Protein AF-L8FMP6-F1 (afdb_monomer_lite)

Organism: Pseudogymnoascus destructans (strain ATCC MYA-4855 / 20631-21) (NCBI:txid658429)

Radius of gyration: 25.06 Å; chains: 1; bounding box: 61×37×59 Å

Structure (mmCIF, N/CA/C/O backbone):
data_AF-L8FMP6-F1
#
_entry.id   AF-L8FMP6-F1
#
loop_
_atom_site.group_PDB
_atom_site.id
_atom_site.type_symbol
_atom_site.label_atom_id
_atom_site.label_alt_id
_atom_site.label_comp_id
_atom_site.label_asym_id
_atom_site.label_entity_id
_atom_site.label_seq_id
_atom_site.pdbx_PDB_ins_code
_atom_site.Cartn_x
_atom_site.Cartn_y
_atom_site.Cartn_z
_atom_site.occupancy
_atom_site.B_iso_or_equiv
_atom_site.auth_seq_id
_atom_site.auth_comp_id
_atom_site.auth_asym_id
_atom_site.auth_atom_id
_atom_site.pdbx_PDB_model_num
ATOM 1 N N . MET A 1 1 ? -9.499 -15.260 -17.409 1.00 39.44 1 MET A N 1
ATOM 2 C CA . MET A 1 1 ? -8.449 -14.260 -17.133 1.00 39.44 1 MET A CA 1
ATOM 3 C C . MET A 1 1 ? -7.268 -15.033 -16.585 1.00 39.44 1 MET A C 1
ATOM 5 O O . MET A 1 1 ? -7.343 -15.508 -15.461 1.00 39.44 1 MET A O 1
ATOM 9 N N . GLY A 1 2 ? -6.288 -15.341 -17.436 1.00 44.84 2 GLY A N 1
ATOM 10 C CA . GLY A 1 2 ? -5.121 -16.110 -17.012 1.00 44.84 2 GLY A CA 1
ATOM 11 C C . GLY A 1 2 ? -4.304 -15.269 -16.044 1.00 44.84 2 GLY A C 1
ATOM 12 O O . GLY A 1 2 ? -4.045 -14.100 -16.315 1.00 44.84 2 GLY A O 1
ATOM 13 N N . VAL A 1 3 ? -3.944 -15.837 -14.900 1.00 49.75 3 VAL A N 1
ATOM 14 C CA . VAL A 1 3 ? -2.941 -15.229 -14.031 1.00 49.75 3 VAL A CA 1
ATOM 15 C C . VAL A 1 3 ? -1.617 -15.239 -14.790 1.00 49.75 3 VAL A C 1
ATOM 17 O O . VAL A 1 3 ? -1.064 -16.305 -15.044 1.00 49.75 3 VAL A O 1
ATOM 20 N N . HIS A 1 4 ? -1.136 -14.061 -15.188 1.00 64.50 4 HIS A N 1
ATOM 21 C CA . HIS A 1 4 ? 0.226 -13.908 -15.695 1.00 64.50 4 HIS A CA 1
ATOM 22 C C . HIS A 1 4 ? 1.197 -14.451 -14.628 1.00 64.50 4 HIS A C 1
ATOM 24 O O . HIS A 1 4 ? 0.960 -14.271 -13.428 1.00 64.50 4 HIS A O 1
ATOM 30 N N . ALA A 1 5 ? 2.200 -15.220 -15.051 1.00 77.94 5 ALA A N 1
ATOM 31 C CA . ALA A 1 5 ? 3.219 -15.801 -14.178 1.00 77.94 5 ALA A CA 1
ATOM 32 C C . ALA A 1 5 ? 4.238 -14.733 -13.744 1.00 77.94 5 ALA A C 1
ATOM 34 O O . ALA A 1 5 ? 4.278 -13.649 -14.326 1.00 77.94 5 ALA A O 1
ATOM 35 N N . ASP A 1 6 ? 5.046 -15.036 -12.726 1.00 85.38 6 ASP A N 1
ATOM 36 C CA . ASP A 1 6 ? 6.199 -14.200 -12.374 1.00 85.38 6 ASP A CA 1
ATOM 37 C C . ASP A 1 6 ? 7.182 -14.149 -13.558 1.00 85.38 6 ASP A C 1
ATOM 39 O O . ASP A 1 6 ? 7.324 -15.126 -14.299 1.00 85.38 6 ASP A O 1
ATOM 43 N N . ILE A 1 7 ? 7.867 -13.020 -13.736 1.00 84.44 7 ILE A N 1
ATOM 44 C CA . ILE A 1 7 ? 8.931 -12.871 -14.732 1.00 84.44 7 ILE A CA 1
ATOM 45 C C . ILE A 1 7 ? 10.237 -13.006 -13.968 1.00 84.44 7 ILE A C 1
ATOM 47 O O . ILE A 1 7 ? 10.688 -12.058 -13.337 1.00 84.44 7 ILE A O 1
ATOM 51 N N . VAL A 1 8 ? 10.826 -14.194 -13.968 1.00 84.19 8 VAL A N 1
ATOM 52 C CA . VAL A 1 8 ? 12.099 -14.436 -13.285 1.00 84.19 8 VAL A CA 1
ATOM 53 C C . VAL A 1 8 ? 13.196 -14.410 -14.337 1.00 84.19 8 VAL A C 1
ATOM 55 O O . VAL A 1 8 ? 13.199 -15.242 -15.244 1.00 84.19 8 VAL A O 1
ATOM 58 N N . ALA A 1 9 ? 14.098 -13.433 -14.240 1.00 83.69 9 ALA A N 1
ATOM 59 C CA . ALA A 1 9 ? 15.315 -13.430 -15.034 1.00 83.69 9 ALA A CA 1
ATOM 60 C C . ALA A 1 9 ? 16.141 -14.668 -14.670 1.00 83.69 9 ALA A C 1
ATOM 62 O O . ALA A 1 9 ? 16.262 -15.006 -13.489 1.00 83.69 9 ALA A O 1
ATOM 63 N N . GLU A 1 10 ? 16.706 -15.350 -15.667 1.00 77.25 10 GLU A N 1
ATOM 64 C CA . GLU A 1 10 ? 17.687 -16.392 -15.377 1.00 77.25 10 GLU A CA 1
ATOM 65 C C . GLU A 1 10 ? 18.865 -15.768 -14.623 1.00 77.25 10 GLU A C 1
ATOM 67 O O . GLU A 1 10 ? 19.302 -14.663 -14.957 1.00 77.25 10 GLU A O 1
ATOM 72 N N . GLU A 1 11 ? 19.366 -16.456 -13.593 1.00 59.47 11 GLU A N 1
ATOM 73 C CA . GLU A 1 11 ? 20.559 -16.025 -12.866 1.00 59.47 11 GLU A CA 1
ATOM 74 C C . GLU A 1 11 ? 21.776 -16.066 -13.803 1.00 59.47 11 GLU A C 1
ATOM 76 O O . GLU A 1 11 ? 22.529 -17.037 -13.864 1.00 59.47 11 GLU A O 1
ATOM 81 N N . GLY A 1 12 ? 21.986 -14.984 -14.549 1.00 56.09 12 GLY A N 1
ATOM 82 C CA . GLY A 1 12 ? 23.284 -14.660 -15.114 1.00 56.09 12 GLY A CA 1
ATOM 83 C C . GLY A 1 12 ? 24.239 -14.351 -13.965 1.00 56.09 12 GLY A C 1
ATOM 84 O O . GLY A 1 12 ? 23.865 -13.647 -13.026 1.00 56.09 12 GLY A O 1
ATOM 85 N N . ALA A 1 13 ? 25.453 -14.906 -14.021 1.00 45.25 13 ALA A N 1
ATOM 86 C CA . ALA A 1 13 ? 26.461 -14.809 -12.969 1.00 45.25 13 ALA A CA 1
ATOM 87 C C . ALA A 1 13 ? 26.513 -13.404 -12.342 1.00 45.25 13 ALA A C 1
ATOM 89 O O . ALA A 1 13 ? 26.897 -12.427 -12.987 1.00 45.25 13 ALA A O 1
ATOM 90 N N . SER A 1 14 ? 26.129 -13.305 -11.066 1.00 45.00 14 SER A N 1
ATOM 91 C CA . SER A 1 14 ? 26.227 -12.067 -10.304 1.00 45.00 14 SER A CA 1
ATOM 92 C C . SER A 1 14 ? 27.686 -11.623 -10.279 1.00 45.00 14 SER A C 1
ATOM 94 O O . SER A 1 14 ? 28.527 -12.300 -9.683 1.00 45.00 14 SER A O 1
ATOM 96 N N . HIS A 1 15 ? 28.005 -10.488 -10.889 1.00 48.38 15 HIS A N 1
ATOM 97 C CA . HIS A 1 15 ? 29.334 -9.915 -10.755 1.00 48.38 15 HIS A CA 1
ATOM 98 C C . HIS A 1 15 ? 29.207 -8.455 -10.353 1.00 48.38 15 HIS A C 1
ATOM 100 O O . HIS A 1 15 ? 28.902 -7.575 -11.152 1.00 48.38 15 HIS A O 1
ATOM 106 N N . TRP A 1 16 ? 29.420 -8.210 -9.062 1.00 40.41 16 TRP A N 1
ATOM 107 C CA . TRP A 1 16 ? 29.646 -6.879 -8.523 1.00 40.41 16 TRP A CA 1
ATOM 108 C C . TRP A 1 16 ? 30.937 -6.343 -9.159 1.00 40.41 16 TRP A C 1
ATOM 110 O O . TRP A 1 16 ? 32.036 -6.579 -8.654 1.00 40.41 16 TRP A O 1
ATOM 120 N N . SER A 1 17 ? 30.836 -5.682 -10.311 1.00 45.22 17 SER A N 1
ATOM 121 C CA . SER A 1 17 ? 32.002 -5.100 -10.971 1.00 45.22 17 SER A CA 1
ATOM 122 C C . SER A 1 17 ? 32.425 -3.823 -10.252 1.00 45.22 17 SER A C 1
ATOM 124 O O . SER A 1 17 ? 31.715 -2.820 -10.207 1.00 45.22 17 SER A O 1
ATOM 126 N N . ARG A 1 18 ? 33.621 -3.900 -9.663 1.00 43.50 18 ARG A N 1
ATOM 127 C CA . ARG A 1 18 ? 34.413 -2.780 -9.160 1.00 43.50 18 ARG A CA 1
ATOM 128 C C . ARG A 1 18 ? 34.505 -1.658 -10.197 1.00 43.50 18 ARG A C 1
ATOM 130 O O . ARG A 1 18 ? 34.963 -1.905 -11.303 1.00 43.50 18 ARG A O 1
ATOM 137 N N . GLY A 1 19 ? 34.254 -0.432 -9.737 1.00 40.72 19 GLY A N 1
ATOM 138 C CA . GLY A 1 19 ? 34.966 0.775 -10.165 1.00 40.72 19 GLY A CA 1
ATOM 139 C C . GLY A 1 19 ? 34.589 1.333 -11.536 1.00 40.72 19 GLY A C 1
ATOM 140 O O . GLY A 1 19 ? 34.860 0.734 -12.569 1.00 40.72 19 GLY A O 1
ATOM 141 N N . GLY A 1 20 ? 34.045 2.552 -11.534 1.00 46.50 20 GLY A N 1
ATOM 142 C CA . GLY A 1 20 ? 33.862 3.344 -12.742 1.00 46.50 20 GLY A CA 1
ATOM 143 C C . GLY A 1 20 ? 35.189 3.588 -13.461 1.00 46.50 20 GLY A C 1
ATOM 144 O O . GLY A 1 20 ? 36.067 4.279 -12.951 1.00 46.50 20 GLY A O 1
ATOM 145 N N . ALA A 1 21 ? 35.314 3.047 -14.664 1.00 44.72 21 ALA A N 1
ATOM 146 C CA . ALA A 1 21 ? 36.281 3.490 -15.652 1.00 44.72 21 ALA A CA 1
ATOM 147 C C . ALA A 1 21 ? 35.621 3.394 -17.033 1.00 44.72 21 ALA A C 1
ATOM 149 O O . ALA A 1 21 ? 35.099 2.345 -17.403 1.00 44.72 21 ALA A O 1
ATOM 150 N N . GLN A 1 22 ? 35.605 4.504 -17.776 1.00 50.97 22 GLN A N 1
ATOM 151 C CA . GLN A 1 22 ? 35.188 4.511 -19.180 1.00 50.97 22 GLN A CA 1
ATOM 152 C C . GLN A 1 22 ? 36.182 3.696 -20.019 1.00 50.97 22 GLN A C 1
ATOM 154 O O . GLN A 1 22 ? 37.393 3.846 -19.856 1.00 50.97 22 GLN A O 1
ATOM 159 N N . MET A 1 23 ? 35.664 2.884 -20.943 1.00 54.91 23 MET A N 1
ATOM 160 C CA . MET A 1 23 ? 36.449 2.127 -21.923 1.00 54.91 23 MET A CA 1
ATOM 161 C C . MET A 1 23 ? 36.274 2.732 -23.326 1.00 54.91 23 MET A C 1
ATOM 163 O O . MET A 1 23 ? 35.173 3.174 -23.663 1.00 54.91 23 MET A O 1
ATOM 167 N N . PRO A 1 24 ? 37.335 2.786 -24.152 1.00 45.94 24 PRO A N 1
ATOM 168 C CA . PRO A 1 24 ? 37.285 3.433 -25.456 1.00 45.94 24 PRO A CA 1
ATOM 169 C C . PRO A 1 24 ? 36.555 2.575 -26.499 1.00 45.94 24 PRO A C 1
ATOM 171 O O . PRO A 1 24 ? 36.751 1.364 -26.593 1.00 45.94 24 PRO A O 1
ATOM 174 N N . LEU A 1 25 ? 35.751 3.242 -27.328 1.00 52.88 25 LEU A N 1
ATOM 175 C CA . LEU A 1 25 ? 35.051 2.670 -28.479 1.00 52.88 25 LEU A CA 1
ATOM 176 C C . LEU A 1 25 ? 36.021 2.480 -29.656 1.00 52.88 25 LEU A C 1
ATOM 178 O O . LEU A 1 25 ? 36.231 3.395 -30.449 1.00 52.88 25 LEU A O 1
ATOM 182 N N . GLY A 1 26 ? 36.595 1.284 -29.782 1.00 54.75 26 GLY A N 1
ATOM 183 C CA . GLY A 1 26 ? 37.207 0.828 -31.032 1.00 54.75 26 GLY A CA 1
ATOM 184 C C . GLY A 1 26 ? 38.608 0.247 -30.879 1.00 54.75 26 GLY A C 1
ATOM 185 O O . GLY A 1 26 ? 39.587 0.979 -30.764 1.00 54.75 26 GLY A O 1
ATOM 186 N N . GLY A 1 27 ? 38.712 -1.079 -30.978 1.00 39.56 27 GLY A N 1
ATOM 187 C CA . GLY A 1 27 ? 39.987 -1.743 -31.235 1.00 39.56 27 GLY A CA 1
ATOM 188 C C . GLY A 1 27 ? 40.040 -3.195 -30.779 1.00 39.56 27 GLY A C 1
ATOM 189 O O . GLY A 1 27 ? 40.484 -3.462 -29.671 1.00 39.56 27 GLY A O 1
ATOM 190 N N . GLY A 1 28 ? 39.685 -4.133 -31.663 1.00 39.53 28 GLY A N 1
ATOM 191 C CA . GLY A 1 28 ? 40.140 -5.521 -31.539 1.00 39.53 28 GLY A CA 1
ATOM 192 C C . GLY A 1 28 ? 39.105 -6.572 -31.913 1.00 39.53 28 GLY A C 1
ATOM 193 O O . GLY A 1 28 ? 38.221 -6.893 -31.134 1.00 39.53 28 GLY A O 1
ATOM 194 N N . SER A 1 29 ? 39.278 -7.163 -33.094 1.00 51.00 29 SER A N 1
ATOM 195 C CA . SER A 1 29 ? 38.703 -8.457 -33.466 1.00 51.00 29 SER A CA 1
ATOM 196 C C . SER A 1 29 ? 39.122 -9.519 -32.437 1.00 51.00 29 SER A C 1
ATOM 198 O O . SER A 1 29 ? 40.246 -10.022 -32.499 1.00 51.00 29 SER A O 1
ATOM 200 N N . GLY A 1 30 ? 38.227 -9.858 -31.508 1.00 46.56 30 GLY A N 1
ATOM 201 C CA . GLY A 1 30 ? 38.399 -10.947 -30.549 1.00 46.56 30 GLY A CA 1
ATOM 202 C C . GLY A 1 30 ? 37.869 -10.592 -29.162 1.00 46.56 30 GLY A C 1
ATOM 203 O O . GLY A 1 30 ? 38.545 -9.891 -28.417 1.00 46.56 30 GLY A O 1
ATOM 204 N N . ARG A 1 31 ? 36.712 -11.180 -28.816 1.00 47.12 31 ARG A N 1
ATOM 205 C CA . ARG A 1 31 ? 36.018 -11.124 -27.515 1.00 47.12 31 ARG A CA 1
ATOM 206 C C . ARG A 1 31 ? 35.125 -9.889 -27.315 1.00 47.12 31 ARG A C 1
ATOM 208 O O . ARG A 1 31 ? 35.342 -9.075 -26.430 1.00 47.12 31 ARG A O 1
ATOM 215 N N . GLU A 1 32 ? 34.035 -9.831 -28.079 1.00 47.34 32 GLU A N 1
ATOM 216 C CA . GLU A 1 32 ? 32.837 -9.019 -27.770 1.00 47.34 32 GLU A CA 1
ATOM 217 C C . GLU A 1 32 ? 32.079 -9.525 -26.510 1.00 47.34 32 GLU A C 1
ATOM 219 O O . GLU A 1 32 ? 30.952 -9.122 -26.258 1.00 47.34 32 GLU A O 1
ATOM 224 N N . ASP A 1 33 ? 32.690 -10.411 -25.710 1.00 50.12 33 ASP A N 1
ATOM 225 C CA . ASP A 1 33 ? 32.023 -11.314 -24.758 1.00 50.12 33 ASP A CA 1
ATOM 226 C C . ASP A 1 33 ? 32.345 -11.041 -23.274 1.00 50.12 33 ASP A C 1
ATOM 228 O O . ASP A 1 33 ? 32.184 -11.923 -22.443 1.00 50.12 33 ASP A O 1
ATOM 232 N N . GLU A 1 34 ? 32.861 -9.870 -22.880 1.00 58.25 34 GLU A N 1
ATOM 233 C CA . GLU A 1 34 ? 33.262 -9.677 -21.464 1.00 58.25 34 GLU A CA 1
ATOM 234 C C . GLU A 1 34 ? 32.957 -8.304 -20.855 1.00 58.25 34 GLU A C 1
ATOM 236 O O . GLU A 1 34 ? 33.612 -7.889 -19.899 1.00 58.25 34 GLU A O 1
ATOM 241 N N . MET A 1 35 ? 31.927 -7.601 -21.331 1.00 59.03 35 MET A N 1
ATOM 242 C CA . MET A 1 35 ? 31.287 -6.587 -20.485 1.00 59.03 35 MET A CA 1
ATOM 243 C C . MET A 1 35 ? 29.914 -7.094 -20.054 1.00 59.03 35 MET A C 1
ATOM 245 O O . MET A 1 35 ? 29.029 -7.217 -20.901 1.00 59.03 35 MET A O 1
ATOM 249 N N . PRO A 1 36 ? 29.723 -7.416 -18.760 1.00 74.88 36 PRO A N 1
ATOM 250 C CA . PRO A 1 36 ? 28.418 -7.832 -18.282 1.00 74.88 36 PRO A CA 1
ATOM 251 C C . PRO A 1 36 ? 27.427 -6.693 -18.511 1.00 74.88 36 PRO A C 1
ATOM 253 O O . PRO A 1 36 ? 27.711 -5.534 -18.195 1.00 74.88 36 PRO A O 1
ATOM 256 N N . LEU A 1 37 ? 26.270 -7.035 -19.076 1.00 86.25 37 LEU A N 1
ATOM 257 C CA . LEU A 1 37 ? 25.189 -6.080 -19.268 1.00 86.25 37 LEU A CA 1
ATOM 258 C C . LEU A 1 37 ? 24.747 -5.531 -17.910 1.00 86.25 37 LEU A C 1
ATOM 260 O O . LEU A 1 37 ? 24.629 -6.269 -16.928 1.00 86.25 37 LEU A O 1
ATOM 264 N N . ILE A 1 38 ? 24.481 -4.229 -17.859 1.00 90.94 38 ILE A N 1
ATOM 265 C CA . ILE A 1 38 ? 23.877 -3.614 -16.680 1.00 90.94 38 ILE A CA 1
ATOM 266 C C . ILE A 1 38 ? 22.409 -4.066 -16.558 1.00 90.94 38 ILE A C 1
ATOM 268 O O . ILE A 1 38 ? 21.727 -4.179 -17.580 1.00 90.94 38 ILE A O 1
ATOM 272 N N . PRO A 1 39 ? 21.899 -4.344 -15.344 1.00 92.00 39 PRO A N 1
ATOM 273 C CA . PRO A 1 39 ? 20.489 -4.670 -15.157 1.00 92.00 39 PRO A CA 1
ATOM 274 C C . PRO A 1 39 ? 19.573 -3.520 -15.584 1.00 92.00 39 PRO A C 1
ATOM 276 O O . PRO A 1 39 ? 19.840 -2.363 -15.258 1.00 92.00 39 PRO A O 1
ATOM 279 N N . GLY A 1 40 ? 18.476 -3.839 -16.266 1.00 91.69 40 GLY A N 1
ATOM 280 C CA . GLY A 1 40 ? 17.505 -2.852 -16.727 1.00 91.69 40 GLY A CA 1
ATOM 281 C C . GLY A 1 40 ? 16.305 -3.470 -17.438 1.00 91.69 40 GLY A C 1
ATOM 282 O O . GLY A 1 40 ? 16.059 -4.676 -17.367 1.00 91.69 40 GLY A O 1
ATOM 283 N N . TYR A 1 41 ? 15.509 -2.622 -18.085 1.00 92.25 41 TYR A N 1
ATOM 284 C CA . TYR A 1 41 ? 14.303 -3.070 -18.774 1.00 92.25 41 TYR A CA 1
ATOM 285 C C . TYR A 1 41 ? 14.642 -3.876 -20.035 1.00 92.25 41 TYR A C 1
ATOM 287 O O . TYR A 1 41 ? 15.614 -3.586 -20.727 1.00 92.25 41 TYR A O 1
ATOM 295 N N . THR A 1 42 ? 13.839 -4.918 -20.271 1.00 92.69 42 THR A N 1
ATOM 296 C CA . THR A 1 42 ? 13.866 -5.785 -21.461 1.00 92.69 42 THR A CA 1
ATOM 297 C C . THR A 1 42 ? 12.424 -5.970 -21.934 1.00 92.69 42 THR A C 1
ATOM 299 O O . THR A 1 42 ? 11.732 -6.933 -21.592 1.00 92.69 42 THR A O 1
ATOM 302 N N . THR A 1 43 ? 11.915 -4.955 -22.620 1.00 92.44 43 THR A N 1
ATOM 303 C CA . THR A 1 43 ? 10.500 -4.802 -22.950 1.00 92.44 43 THR A CA 1
ATOM 304 C C . THR A 1 43 ? 10.103 -5.785 -24.048 1.00 92.44 43 THR A C 1
ATOM 306 O O . THR A 1 43 ? 10.787 -5.930 -25.054 1.00 92.44 43 THR A O 1
ATOM 309 N N . THR A 1 44 ? 8.991 -6.497 -23.854 1.00 92.44 44 THR A N 1
ATOM 310 C CA . THR A 1 44 ? 8.356 -7.304 -24.904 1.00 92.44 44 THR A CA 1
ATOM 311 C C . THR A 1 44 ? 6.955 -6.766 -25.138 1.00 92.44 44 THR A C 1
ATOM 313 O O . THR A 1 44 ? 6.133 -6.779 -24.221 1.00 92.44 44 THR A O 1
ATOM 316 N N . ASP A 1 45 ? 6.685 -6.324 -26.358 1.00 93.38 45 ASP A N 1
ATOM 317 C CA . ASP A 1 45 ? 5.388 -5.804 -26.780 1.00 93.38 45 ASP A CA 1
ATOM 318 C C . ASP A 1 45 ? 4.997 -6.347 -28.167 1.00 93.38 45 ASP A C 1
ATOM 320 O O . ASP A 1 45 ? 5.646 -7.244 -28.711 1.00 93.38 45 ASP A O 1
ATOM 324 N N . ASP A 1 46 ? 3.899 -5.837 -28.730 1.00 96.81 46 ASP A N 1
ATOM 325 C CA . ASP A 1 46 ? 3.397 -6.257 -30.045 1.00 96.81 46 ASP A CA 1
ATOM 326 C C . ASP A 1 46 ? 4.362 -5.906 -31.197 1.00 96.81 46 ASP A C 1
ATOM 328 O O . ASP A 1 46 ? 4.250 -6.468 -32.289 1.00 96.81 46 ASP A O 1
ATOM 332 N N . GLY A 1 47 ? 5.298 -4.979 -30.969 1.00 94.38 47 GLY A N 1
ATOM 333 C CA . GLY A 1 47 ? 6.346 -4.586 -31.906 1.00 94.38 47 GLY A CA 1
ATOM 334 C C . GLY A 1 47 ? 7.591 -5.473 -31.851 1.00 94.38 47 GLY A C 1
ATOM 335 O O . GLY A 1 47 ? 8.347 -5.490 -32.820 1.00 94.38 47 GLY A O 1
ATOM 336 N N . GLY A 1 48 ? 7.790 -6.246 -30.779 1.00 94.19 48 GLY A N 1
ATOM 337 C CA . GLY A 1 48 ? 8.930 -7.149 -30.629 1.00 94.19 48 GLY A CA 1
ATOM 338 C C . GLY A 1 48 ? 9.630 -7.017 -29.278 1.00 94.19 48 GLY A C 1
ATOM 339 O O . GLY A 1 48 ? 8.980 -6.935 -28.238 1.00 94.19 48 GLY A O 1
ATOM 340 N N . LYS A 1 49 ? 10.969 -7.092 -29.291 1.00 93.00 49 LYS A N 1
ATOM 341 C CA . LYS A 1 49 ? 11.837 -7.066 -28.089 1.00 93.00 49 LYS A CA 1
A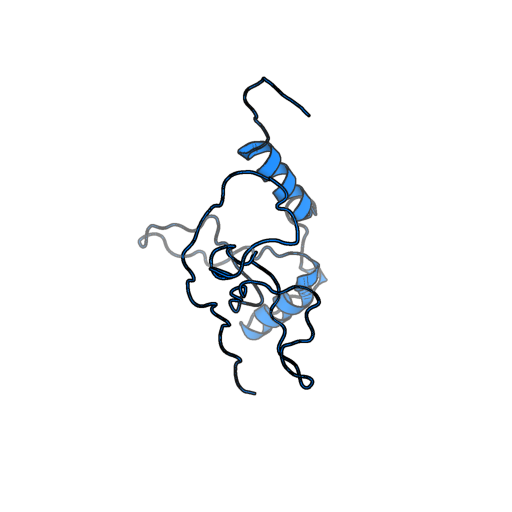TOM 342 C C . LYS A 1 49 ? 13.033 -6.114 -28.202 1.00 93.00 49 LYS A C 1
ATOM 344 O O . LYS A 1 49 ? 13.913 -6.124 -27.351 1.00 93.00 49 LYS A O 1
ATOM 349 N N . ASP A 1 50 ? 13.112 -5.359 -29.289 1.00 91.94 50 ASP A N 1
ATOM 350 C CA . ASP A 1 50 ? 14.229 -4.491 -29.671 1.00 91.94 50 ASP A CA 1
ATOM 351 C C . ASP A 1 50 ? 13.883 -2.999 -29.532 1.00 91.94 50 ASP A C 1
ATOM 353 O O . ASP A 1 50 ? 14.572 -2.143 -30.082 1.00 91.94 50 ASP A O 1
ATOM 357 N N . GLY A 1 51 ? 12.809 -2.689 -28.797 1.00 93.56 51 GLY A N 1
ATOM 358 C CA . GLY A 1 51 ? 12.342 -1.322 -28.569 1.00 93.56 51 GLY A CA 1
ATOM 359 C C . GLY A 1 51 ? 13.125 -0.543 -27.506 1.00 93.56 51 GLY A C 1
ATOM 360 O O . GLY A 1 51 ? 13.042 0.684 -27.490 1.00 93.56 51 GLY A O 1
ATOM 361 N N . ASP A 1 52 ? 13.877 -1.219 -26.630 1.00 94.00 52 ASP A N 1
ATOM 362 C CA . ASP A 1 52 ? 14.710 -0.556 -25.621 1.00 94.00 52 ASP A CA 1
ATOM 363 C C . ASP A 1 52 ? 15.945 0.089 -26.282 1.00 94.00 52 ASP A C 1
ATOM 365 O O . ASP A 1 52 ? 16.635 -0.527 -27.094 1.00 94.00 52 ASP A O 1
ATOM 369 N N . ASP A 1 53 ? 16.260 1.334 -25.917 1.00 92.69 53 ASP A N 1
ATOM 370 C CA . ASP A 1 53 ? 17.359 2.115 -26.504 1.00 92.69 53 ASP A CA 1
ATOM 371 C C . ASP A 1 53 ? 18.761 1.661 -26.049 1.00 92.69 53 ASP A C 1
ATOM 373 O O . ASP A 1 53 ? 19.767 2.027 -26.659 1.00 92.69 53 ASP A O 1
ATOM 377 N N . THR A 1 54 ? 18.829 0.850 -24.989 1.00 90.25 54 THR A N 1
ATOM 378 C CA . THR A 1 54 ? 20.052 0.268 -24.422 1.00 90.25 54 THR A CA 1
ATOM 379 C C . THR A 1 54 ? 19.849 -1.224 -24.141 1.00 90.25 54 THR A C 1
ATOM 381 O O . THR A 1 54 ? 18.823 -1.630 -23.599 1.00 90.25 54 THR A O 1
ATOM 384 N N . VAL A 1 55 ? 20.850 -2.052 -24.466 1.00 90.94 55 VAL A N 1
ATOM 385 C CA . VAL A 1 55 ? 20.832 -3.494 -24.166 1.00 90.94 55 VAL A CA 1
ATOM 386 C C . VAL A 1 55 ? 21.101 -3.722 -22.673 1.00 90.94 55 VAL A C 1
ATOM 388 O O . VAL A 1 55 ? 22.138 -3.302 -22.159 1.00 90.94 55 VAL A O 1
ATOM 391 N N . HIS A 1 56 ? 20.193 -4.427 -21.993 1.00 90.50 56 HIS A N 1
ATOM 392 C CA . HIS A 1 56 ? 20.252 -4.689 -20.552 1.00 90.50 56 HIS A CA 1
ATOM 393 C C . HIS A 1 56 ? 20.228 -6.183 -20.213 1.00 90.50 56 HIS A C 1
ATOM 395 O O . HIS A 1 56 ? 19.710 -7.006 -20.969 1.00 9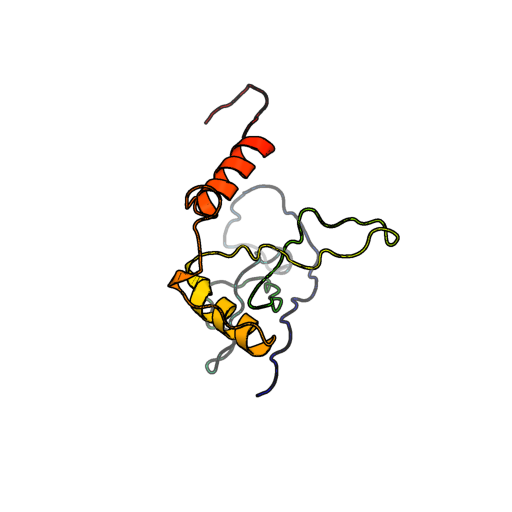0.50 56 HIS A O 1
ATOM 401 N N . ALA A 1 57 ? 20.731 -6.524 -19.025 1.00 91.31 57 ALA A N 1
ATOM 402 C CA . ALA A 1 57 ? 20.367 -7.775 -18.369 1.00 91.31 57 ALA A CA 1
ATOM 403 C C . ALA A 1 57 ? 18.922 -7.656 -17.831 1.00 91.31 57 ALA A C 1
ATOM 405 O O . ALA A 1 57 ? 18.601 -6.638 -17.207 1.00 91.31 57 ALA A O 1
ATOM 406 N N . PRO A 1 58 ? 18.051 -8.659 -18.047 1.00 90.62 58 PRO A N 1
ATOM 407 C CA . PRO A 1 58 ? 16.650 -8.592 -17.640 1.00 90.62 58 PRO A CA 1
ATOM 408 C C . PRO A 1 58 ? 16.492 -8.496 -16.116 1.00 90.62 58 PRO A C 1
ATOM 410 O O . PRO A 1 58 ? 17.221 -9.134 -15.357 1.00 90.62 58 PRO A O 1
ATOM 413 N N . LEU A 1 59 ? 15.499 -7.727 -15.666 1.00 90.81 59 LEU A N 1
ATOM 414 C CA . LEU A 1 59 ? 15.086 -7.658 -14.263 1.00 90.81 59 LEU A CA 1
ATOM 415 C C . LEU A 1 59 ? 14.021 -8.716 -13.945 1.00 90.81 59 LEU A C 1
ATOM 417 O O . LEU A 1 59 ? 13.123 -8.967 -14.749 1.00 90.81 59 LEU A O 1
ATOM 421 N N . SER A 1 60 ? 14.082 -9.285 -12.739 1.00 91.44 60 SER A N 1
ATOM 422 C CA . SER A 1 60 ? 13.017 -10.147 -12.220 1.00 91.44 60 SER A CA 1
ATOM 423 C C . SER A 1 60 ? 11.860 -9.317 -11.660 1.00 91.44 60 SER A C 1
ATOM 425 O O . SER A 1 60 ? 12.063 -8.456 -10.803 1.00 91.44 60 SER A O 1
ATOM 427 N N . PHE A 1 61 ? 10.637 -9.627 -12.083 1.00 90.06 61 PHE A N 1
ATOM 428 C CA . PHE A 1 61 ? 9.395 -9.069 -11.562 1.00 90.06 61 PHE A CA 1
ATOM 429 C C . PHE A 1 61 ? 8.565 -10.162 -10.898 1.00 90.06 61 PHE A C 1
ATOM 431 O O . PHE A 1 61 ? 8.120 -11.120 -11.534 1.00 90.06 61 PHE A O 1
ATOM 438 N N . TYR A 1 62 ? 8.316 -9.976 -9.607 1.00 91.38 62 TYR A N 1
ATOM 439 C CA . TYR A 1 62 ? 7.490 -10.866 -8.805 1.00 91.38 62 TYR A CA 1
ATOM 440 C C . TYR A 1 62 ? 6.108 -10.265 -8.621 1.00 91.38 62 TYR A C 1
ATOM 442 O O . TYR A 1 62 ? 5.963 -9.058 -8.407 1.00 91.38 62 TYR A O 1
ATOM 450 N N . ARG A 1 63 ? 5.078 -11.109 -8.651 1.00 90.12 63 ARG A N 1
ATOM 451 C CA . ARG A 1 63 ? 3.738 -10.659 -8.289 1.00 90.12 63 ARG A CA 1
ATOM 452 C C . ARG A 1 63 ? 3.677 -10.420 -6.792 1.00 90.12 63 ARG A C 1
ATOM 454 O O . ARG A 1 63 ? 3.929 -11.315 -5.990 1.00 90.12 63 ARG A O 1
ATOM 461 N N . VAL A 1 64 ? 3.293 -9.207 -6.434 1.00 92.50 64 VAL A N 1
ATOM 462 C CA . VAL A 1 64 ? 3.032 -8.811 -5.054 1.00 92.50 64 VAL A CA 1
ATOM 463 C C . VAL A 1 64 ? 1.523 -8.771 -4.812 1.00 92.50 64 VAL A C 1
ATOM 465 O O . VAL A 1 64 ? 0.762 -8.500 -5.746 1.00 92.50 64 VAL A O 1
ATOM 468 N N . PRO A 1 65 ? 1.054 -9.070 -3.589 1.00 94.00 65 PRO A N 1
ATOM 469 C CA . PRO A 1 65 ? -0.352 -8.900 -3.254 1.00 94.00 65 PRO A CA 1
ATOM 470 C C . PRO A 1 65 ? -0.735 -7.415 -3.279 1.00 94.00 65 PRO A C 1
ATOM 472 O O . PRO A 1 65 ? 0.111 -6.538 -3.120 1.00 94.00 65 PRO A O 1
ATOM 475 N N . ASN A 1 66 ? -2.033 -7.132 -3.412 1.00 92.12 66 ASN A N 1
ATOM 476 C CA . ASN A 1 66 ? -2.547 -5.757 -3.374 1.00 92.12 66 ASN A CA 1
ATOM 477 C C . ASN A 1 66 ? -2.261 -5.058 -2.034 1.00 92.12 66 ASN A C 1
ATOM 479 O O . ASN A 1 66 ? -2.111 -3.841 -1.990 1.00 92.12 66 ASN A O 1
ATOM 483 N N . VAL A 1 67 ? -2.230 -5.830 -0.945 1.00 92.62 67 VAL A N 1
ATOM 484 C CA . VAL A 1 67 ? -1.976 -5.355 0.416 1.00 92.62 67 VAL A CA 1
ATOM 485 C C . VAL A 1 67 ? -1.017 -6.304 1.122 1.00 92.62 67 VAL A C 1
ATOM 487 O O . VAL A 1 67 ? -1.031 -7.512 0.883 1.00 92.62 67 VAL A O 1
ATOM 490 N N . VAL A 1 68 ? -0.205 -5.749 2.014 1.00 94.00 68 VAL A N 1
ATOM 491 C CA . VAL A 1 68 ? 0.609 -6.497 2.974 1.00 94.00 68 VAL A CA 1
ATOM 492 C C . VAL A 1 68 ? 0.147 -6.134 4.380 1.00 94.00 68 VAL A C 1
ATOM 494 O O . VAL A 1 68 ? -0.247 -4.993 4.619 1.00 94.00 68 VAL A O 1
ATOM 497 N N . GLU A 1 69 ? 0.176 -7.095 5.301 1.00 93.81 69 GLU A N 1
ATOM 498 C CA . GLU A 1 69 ? -0.224 -6.881 6.693 1.00 93.81 69 GLU A CA 1
ATOM 499 C C . GLU A 1 69 ? 0.946 -7.082 7.654 1.00 93.81 69 GLU A C 1
ATOM 501 O O . GLU A 1 69 ? 1.860 -7.869 7.399 1.00 93.81 69 GLU A O 1
ATOM 506 N N . ALA A 1 70 ? 0.884 -6.396 8.792 1.00 92.88 70 ALA A N 1
ATOM 507 C CA . ALA A 1 70 ? 1.761 -6.633 9.925 1.00 92.88 70 ALA A CA 1
ATOM 508 C C . ALA A 1 70 ? 0.907 -6.808 11.182 1.00 92.88 70 ALA A C 1
ATOM 510 O O . ALA A 1 70 ? 0.152 -5.913 11.561 1.00 92.88 70 ALA A O 1
ATOM 511 N N . ARG A 1 71 ? 1.038 -7.962 11.842 1.00 91.62 71 ARG A N 1
ATOM 512 C CA . ARG A 1 71 ? 0.357 -8.245 13.109 1.00 91.62 71 ARG A CA 1
ATOM 513 C C . ARG A 1 71 ? 1.234 -7.788 14.263 1.00 91.62 71 ARG A C 1
ATOM 515 O O . ARG A 1 71 ? 2.338 -8.295 14.445 1.00 91.62 71 ARG A O 1
ATOM 522 N N . MET A 1 72 ? 0.744 -6.829 15.042 1.00 87.69 72 MET A N 1
ATOM 523 C CA . MET A 1 72 ? 1.452 -6.278 16.198 1.00 87.69 72 MET A CA 1
ATOM 524 C C . MET A 1 72 ? 0.704 -6.615 17.486 1.00 87.69 72 MET A C 1
ATOM 526 O O . MET A 1 72 ? -0.518 -6.549 17.522 1.00 87.69 72 MET A O 1
ATOM 530 N N . GLY A 1 73 ? 1.436 -6.968 18.544 1.00 85.31 73 GLY A N 1
ATOM 531 C CA . GLY A 1 73 ? 0.854 -7.207 19.870 1.00 85.31 73 GLY A CA 1
ATOM 532 C C . GLY A 1 73 ? 0.164 -8.564 20.062 1.00 85.31 73 GLY A C 1
ATOM 533 O O . GLY A 1 73 ? -0.390 -8.803 21.130 1.00 85.31 73 GLY A O 1
ATOM 534 N N . PHE A 1 74 ? 0.224 -9.464 19.078 1.00 87.31 74 PHE A N 1
ATOM 535 C CA . PHE A 1 74 ? -0.279 -10.832 19.215 1.00 87.31 74 PHE A CA 1
ATOM 536 C C . PHE A 1 74 ? 0.750 -11.716 19.928 1.00 87.31 74 PHE A C 1
ATOM 538 O O . PHE A 1 74 ? 1.950 -11.635 19.653 1.00 87.31 74 PHE A O 1
ATOM 545 N N . SER A 1 75 ? 0.274 -12.568 20.838 1.00 86.25 75 SER A N 1
ATOM 546 C CA . SER A 1 75 ? 1.114 -13.562 21.508 1.00 86.25 75 SER A CA 1
ATOM 547 C C . SER A 1 75 ? 1.608 -14.611 20.511 1.00 86.25 75 SER A C 1
ATOM 549 O O . SER A 1 75 ? 0.853 -15.067 19.656 1.00 86.25 75 SER A O 1
ATOM 551 N N . THR A 1 76 ? 2.865 -15.031 20.644 1.00 86.50 76 THR A N 1
ATOM 552 C CA . THR A 1 76 ? 3.394 -16.217 19.950 1.00 86.50 76 THR A CA 1
ATOM 553 C C . THR A 1 76 ? 3.173 -17.505 20.744 1.00 86.50 76 THR A C 1
ATOM 555 O O . THR A 1 76 ? 3.374 -18.598 20.216 1.00 86.50 76 THR A O 1
ATOM 558 N N . ASP A 1 77 ? 2.766 -17.388 22.010 1.00 89.25 77 ASP A N 1
ATOM 559 C CA . ASP A 1 77 ? 2.402 -18.515 22.859 1.00 89.25 77 ASP A CA 1
ATOM 560 C C . ASP A 1 77 ? 0.976 -18.974 22.533 1.00 89.25 77 ASP A C 1
ATOM 562 O O . ASP A 1 77 ? 0.007 -18.261 22.794 1.00 89.25 77 ASP A O 1
ATOM 566 N N . VAL A 1 78 ? 0.872 -20.190 21.999 1.00 83.75 78 VAL A N 1
ATOM 567 C CA . VAL A 1 78 ? -0.379 -20.878 21.640 1.00 83.75 78 VAL A CA 1
ATOM 568 C C . VAL A 1 78 ? -1.305 -21.162 22.825 1.00 83.75 78 VAL A C 1
ATOM 570 O O . VAL A 1 78 ? -2.468 -21.497 22.612 1.00 83.75 78 VAL A O 1
ATOM 573 N N . SER A 1 79 ? -0.825 -21.052 24.067 1.00 89.62 79 SER A N 1
ATOM 574 C CA . SER A 1 79 ? -1.671 -21.168 25.260 1.00 89.62 79 SER A CA 1
ATOM 575 C C . SER A 1 79 ? -2.465 -19.894 25.566 1.00 89.62 79 SER A C 1
ATOM 577 O O . SER A 1 79 ? -3.435 -19.946 26.326 1.00 89.62 79 SER A O 1
ATOM 579 N N . VAL A 1 80 ? -2.088 -18.762 24.963 1.00 88.25 80 VAL A N 1
ATOM 580 C CA . VAL A 1 80 ? -2.808 -17.496 25.089 1.00 88.25 80 VAL A CA 1
ATOM 581 C C . VAL A 1 80 ? -3.870 -17.430 23.987 1.00 88.25 80 VAL A C 1
ATOM 583 O O . VAL A 1 80 ? -3.521 -17.524 22.810 1.00 88.25 80 VAL A O 1
ATOM 586 N N . PRO A 1 81 ? -5.162 -17.279 24.328 1.00 87.69 81 PRO A N 1
ATOM 587 C CA . PRO A 1 81 ? -6.217 -17.176 23.327 1.00 87.69 81 PRO A CA 1
ATOM 588 C C . PRO A 1 81 ? -6.055 -15.909 22.481 1.00 87.69 81 PRO A C 1
ATOM 590 O O . PRO A 1 81 ? -5.616 -14.866 22.974 1.00 87.69 81 PRO A O 1
ATOM 593 N N . GLU A 1 82 ? -6.438 -15.997 21.207 1.00 88.38 82 GLU A N 1
ATOM 594 C CA . GLU A 1 82 ? -6.501 -14.827 20.333 1.00 88.38 82 GLU A CA 1
ATOM 595 C C . GLU A 1 82 ? -7.534 -13.813 20.856 1.00 88.38 82 GLU A C 1
ATOM 597 O O . GLU A 1 82 ? -8.555 -14.205 21.434 1.00 88.38 82 GLU A O 1
ATOM 602 N N . PRO A 1 83 ? -7.284 -12.506 20.677 1.00 90.50 83 PRO A N 1
ATOM 603 C CA . PRO A 1 83 ? -8.210 -11.476 21.122 1.00 90.50 83 PRO A CA 1
ATOM 604 C C . PRO A 1 83 ? -9.531 -11.540 20.343 1.00 90.50 83 PRO A C 1
ATOM 606 O O . PRO A 1 83 ? -9.546 -11.744 19.131 1.00 90.50 83 PRO A O 1
ATOM 609 N N . GLU A 1 84 ? -10.650 -11.304 21.034 1.00 90.62 84 GLU A N 1
ATOM 610 C CA . GLU A 1 84 ? -11.983 -11.271 20.410 1.00 90.62 84 GLU A CA 1
ATOM 611 C C . GLU A 1 84 ? -12.166 -10.071 19.464 1.00 90.62 84 GLU A C 1
ATOM 613 O O . GLU A 1 84 ? -12.933 -10.134 18.501 1.00 90.62 84 GLU A O 1
ATOM 618 N N . THR A 1 85 ? -11.455 -8.975 19.736 1.00 91.31 85 THR A N 1
ATOM 619 C CA . THR A 1 85 ? -11.502 -7.720 18.981 1.00 91.31 85 THR A CA 1
ATOM 620 C C . THR A 1 85 ? -10.094 -7.206 18.723 1.00 91.31 85 THR A C 1
ATOM 622 O O . THR A 1 85 ? -9.235 -7.281 19.601 1.00 91.31 85 THR A O 1
ATOM 625 N N . VAL A 1 86 ? -9.868 -6.650 17.534 1.00 92.50 86 VAL A N 1
ATOM 626 C CA . VAL A 1 86 ? -8.573 -6.107 17.110 1.00 92.50 86 VAL A CA 1
ATOM 627 C C . VAL A 1 86 ? -8.768 -4.763 16.421 1.00 92.50 86 VAL A C 1
ATOM 629 O O . VAL A 1 86 ? -9.776 -4.558 15.744 1.00 92.50 86 VAL A O 1
ATOM 632 N N . ASP A 1 87 ? -7.780 -3.884 16.552 1.00 93.44 87 ASP A N 1
ATOM 633 C CA . ASP A 1 87 ? -7.727 -2.640 15.791 1.00 93.44 87 ASP A CA 1
ATOM 634 C C . ASP A 1 87 ? -7.157 -2.918 14.398 1.00 93.44 87 ASP A C 1
ATOM 636 O O . ASP A 1 87 ? -6.050 -3.445 14.251 1.00 93.44 87 ASP A O 1
ATOM 640 N N . VAL A 1 88 ? -7.905 -2.551 13.358 1.00 94.50 88 VAL A N 1
ATOM 641 C CA . VAL A 1 88 ? -7.436 -2.638 11.972 1.00 94.50 88 VAL A CA 1
ATOM 642 C C . VAL A 1 88 ? -6.935 -1.264 11.554 1.00 94.50 88 VAL A C 1
ATOM 644 O O . VAL A 1 88 ? -7.719 -0.377 11.229 1.00 94.50 88 VAL A O 1
ATOM 647 N N . VAL A 1 89 ? -5.616 -1.092 11.567 1.00 94.62 89 VAL A N 1
ATOM 648 C CA . VAL A 1 89 ? -4.956 0.152 11.159 1.00 94.62 89 VAL A CA 1
ATOM 649 C C . VAL A 1 89 ? -4.551 0.056 9.691 1.00 94.62 89 VAL A C 1
ATOM 651 O O . VAL A 1 89 ? -3.895 -0.901 9.280 1.00 94.62 89 VAL A O 1
ATOM 654 N N . PHE A 1 90 ? -4.917 1.057 8.897 1.00 94.81 90 PHE A N 1
ATOM 655 C CA . PHE A 1 90 ? -4.638 1.116 7.463 1.00 94.81 90 PHE A CA 1
ATOM 656 C C . PHE A 1 90 ? -4.322 2.546 7.019 1.00 94.81 90 PHE A C 1
ATOM 658 O O . PHE A 1 90 ? -4.552 3.509 7.747 1.00 94.81 90 PHE A O 1
ATOM 665 N N . VAL A 1 91 ? -3.771 2.683 5.812 1.00 94.56 91 VAL A N 1
ATOM 666 C CA . VAL A 1 91 ? -3.544 3.995 5.193 1.00 94.56 91 VAL A CA 1
ATOM 667 C C . VAL A 1 91 ? -4.868 4.509 4.624 1.00 94.56 91 VAL A C 1
ATOM 669 O O . VAL A 1 91 ? -5.578 3.771 3.946 1.00 94.56 91 VAL A O 1
ATOM 672 N N . ASP A 1 92 ? -5.198 5.768 4.884 1.00 92.44 92 ASP A N 1
ATOM 673 C CA . ASP A 1 92 ? -6.487 6.398 4.564 1.00 92.44 92 ASP A CA 1
ATOM 674 C C . ASP A 1 92 ? -7.008 6.148 3.133 1.00 92.44 92 ASP A C 1
ATOM 676 O O . ASP A 1 92 ? -8.190 5.863 2.942 1.00 92.44 92 ASP A O 1
ATOM 680 N N . PHE A 1 93 ? -6.147 6.168 2.114 1.00 92.19 93 PHE A N 1
ATOM 681 C CA . PHE A 1 93 ? -6.577 5.988 0.724 1.00 92.19 93 PHE A CA 1
ATOM 682 C C . PHE A 1 93 ? -7.162 4.594 0.427 1.00 92.19 93 PHE A C 1
ATOM 684 O O . PHE A 1 93 ? -7.877 4.439 -0.568 1.00 92.19 93 PHE A O 1
ATOM 691 N N . VAL A 1 94 ? -6.882 3.580 1.263 1.00 95.38 94 VAL A N 1
ATOM 692 C CA . VAL A 1 94 ? -7.467 2.237 1.115 1.00 95.38 94 VAL A CA 1
ATOM 693 C C . VAL A 1 94 ? -8.761 2.032 1.909 1.00 95.38 94 VAL A C 1
ATOM 695 O O . VAL A 1 94 ? -9.356 0.960 1.794 1.00 95.38 94 VAL A O 1
ATOM 698 N N . GLU A 1 95 ? -9.241 3.040 2.647 1.00 95.88 95 GLU A N 1
ATOM 699 C CA . GLU A 1 95 ? -10.463 2.975 3.470 1.00 95.88 95 GLU A CA 1
ATOM 700 C C . GLU A 1 95 ? -11.655 2.319 2.745 1.00 95.88 95 GLU A C 1
ATOM 702 O O . GLU A 1 95 ? -12.213 1.363 3.292 1.00 95.88 95 GLU A O 1
ATOM 707 N N . PRO A 1 96 ? -12.025 2.697 1.498 1.00 96.50 96 PRO A N 1
ATOM 708 C CA . PRO A 1 96 ? -13.186 2.094 0.839 1.00 96.50 96 PRO A CA 1
ATOM 709 C C . PRO A 1 96 ? -13.039 0.582 0.623 1.00 96.50 96 PRO A C 1
ATOM 711 O O . PRO A 1 96 ? -14.022 -0.159 0.684 1.00 96.50 96 PRO A O 1
ATOM 714 N N . TRP A 1 97 ? -11.812 0.111 0.385 1.00 96.88 97 TRP A N 1
ATOM 715 C CA . TRP A 1 97 ? -11.513 -1.305 0.175 1.00 96.88 97 TRP A CA 1
ATOM 716 C C . TRP A 1 97 ? -11.523 -2.084 1.489 1.00 96.88 97 TRP A C 1
ATOM 718 O O . TRP A 1 97 ? -11.995 -3.220 1.514 1.00 96.88 97 TRP A O 1
ATOM 728 N N . VAL A 1 98 ? -11.057 -1.471 2.580 1.00 96.38 98 VAL A N 1
ATOM 729 C CA . VAL A 1 98 ? -11.088 -2.076 3.918 1.00 96.38 98 VAL A CA 1
ATOM 730 C C . VAL A 1 98 ? -12.526 -2.211 4.414 1.00 96.38 98 VAL A C 1
ATOM 732 O O . VAL A 1 98 ? -12.921 -3.301 4.824 1.00 96.38 98 VAL A O 1
ATOM 735 N N . LEU A 1 99 ? -13.343 -1.159 4.298 1.00 96.69 99 LEU A N 1
ATOM 736 C CA . LEU A 1 99 ? -14.763 -1.213 4.672 1.00 96.69 99 LEU A CA 1
ATOM 737 C C . LEU A 1 99 ? -15.523 -2.268 3.854 1.00 96.69 99 LEU A C 1
ATOM 739 O O . LEU A 1 99 ? -16.315 -3.042 4.399 1.00 96.69 99 LEU A O 1
ATOM 743 N N . LEU A 1 100 ? -15.234 -2.366 2.551 1.00 96.19 100 LEU A N 1
ATOM 744 C CA . LEU A 1 100 ? -15.789 -3.417 1.700 1.00 96.19 100 LEU A CA 1
ATOM 745 C C . LEU A 1 100 ? -15.370 -4.819 2.173 1.00 96.19 100 LEU A C 1
ATOM 747 O O . LEU A 1 100 ? -16.219 -5.707 2.271 1.00 96.19 100 LEU A O 1
ATOM 751 N N . ALA A 1 101 ? -14.088 -5.024 2.481 1.00 95.50 101 ALA A N 1
ATOM 752 C CA . ALA A 1 101 ? -13.573 -6.305 2.960 1.00 95.50 101 ALA A CA 1
ATOM 753 C C . ALA A 1 101 ? -14.200 -6.716 4.304 1.00 95.50 101 ALA A C 1
ATOM 755 O O . ALA A 1 101 ? -14.628 -7.861 4.454 1.00 95.50 101 ALA A O 1
ATOM 756 N N . LEU A 1 102 ? -14.337 -5.779 5.249 1.00 95.38 102 LEU A N 1
ATOM 757 C CA . LEU A 1 102 ? -15.005 -6.014 6.533 1.00 95.38 102 LEU A CA 1
ATOM 758 C C . LEU A 1 102 ? -16.468 -6.422 6.331 1.00 95.38 102 LEU A C 1
ATOM 760 O O . LEU A 1 102 ? -16.933 -7.385 6.949 1.00 95.38 102 LEU A O 1
ATOM 764 N N . ARG A 1 103 ? -17.169 -5.780 5.389 1.00 96.38 103 ARG A N 1
ATOM 765 C CA . ARG A 1 103 ? -18.547 -6.148 5.043 1.00 96.38 103 ARG A CA 1
ATOM 766 C C . ARG A 1 103 ? -18.645 -7.579 4.518 1.00 96.38 103 ARG A C 1
ATOM 768 O O . ARG A 1 103 ? -19.549 -8.307 4.927 1.00 96.38 103 ARG A O 1
ATOM 775 N N . PHE A 1 104 ? -17.711 -8.007 3.666 1.00 96.00 104 PHE A N 1
ATOM 776 C CA . PHE A 1 104 ? -17.619 -9.405 3.222 1.00 96.00 104 PHE A CA 1
ATOM 777 C C . PHE A 1 104 ? -17.306 -10.375 4.369 1.00 96.00 104 PHE A C 1
ATOM 779 O O . PHE A 1 104 ? -17.808 -11.497 4.366 1.00 96.00 104 PHE A O 1
ATOM 786 N N . ALA A 1 105 ? -16.545 -9.937 5.374 1.00 93.94 105 ALA A N 1
ATOM 787 C CA . ALA A 1 105 ? -16.282 -10.696 6.597 1.00 93.94 105 ALA A CA 1
ATOM 788 C C . ALA A 1 105 ? -17.460 -10.691 7.599 1.00 93.94 105 ALA A C 1
ATOM 790 O O . ALA A 1 105 ? -17.346 -11.232 8.700 1.00 93.94 105 ALA A O 1
ATOM 791 N N . GLY A 1 106 ? -18.604 -10.092 7.245 1.00 95.25 106 GLY A N 1
ATOM 792 C CA . GLY A 1 106 ? -19.785 -10.029 8.106 1.00 95.25 106 GLY A CA 1
ATOM 793 C C . GLY A 1 106 ? -19.689 -8.972 9.209 1.00 95.25 106 GLY A C 1
ATOM 794 O O . GLY A 1 106 ? -20.297 -9.132 10.269 1.00 95.25 106 GLY A O 1
ATOM 795 N N . ARG A 1 107 ? -18.909 -7.908 8.991 1.00 93.31 107 ARG A N 1
ATOM 796 C CA . ARG A 1 107 ? -18.816 -6.731 9.864 1.00 93.31 107 ARG A CA 1
ATOM 797 C C . ARG A 1 107 ? -19.145 -5.471 9.062 1.00 93.31 107 ARG A C 1
ATOM 799 O O . ARG A 1 107 ? -18.461 -5.154 8.099 1.00 93.31 107 ARG A O 1
ATOM 806 N N . GLY A 1 108 ? -20.218 -4.773 9.418 1.00 93.38 108 GLY A N 1
ATOM 807 C CA . GLY A 1 108 ? -20.583 -3.511 8.773 1.00 93.38 108 GLY A CA 1
ATOM 808 C C . GLY A 1 108 ? -19.979 -2.346 9.538 1.00 93.38 108 GLY A C 1
ATOM 809 O O . GLY A 1 108 ? -20.342 -2.167 10.693 1.00 93.38 108 GLY A O 1
ATOM 810 N N . TYR A 1 109 ? -19.094 -1.595 8.889 1.00 95.19 109 TYR A N 1
ATOM 811 C CA . TYR A 1 109 ? -18.583 -0.320 9.381 1.00 95.19 109 TYR A CA 1
ATOM 812 C C . TYR A 1 109 ? -18.773 0.738 8.300 1.00 95.19 109 TYR A C 1
ATOM 814 O O . TYR A 1 109 ? -18.623 0.454 7.107 1.00 95.19 109 TYR A O 1
ATOM 822 N N . GLU A 1 110 ? -19.084 1.950 8.726 1.00 94.62 110 GLU A N 1
ATOM 823 C CA . GLU A 1 110 ? -19.235 3.123 7.883 1.00 94.62 110 GLU A CA 1
ATOM 824 C C . GLU A 1 110 ? -18.031 4.056 8.033 1.00 94.62 110 GLU A C 1
ATOM 826 O O . GLU A 1 110 ? -17.311 4.045 9.029 1.00 94.62 110 GLU A O 1
ATOM 831 N N . LYS A 1 111 ? -17.838 4.938 7.050 1.00 93.25 111 LYS A N 1
ATOM 832 C CA . LYS A 1 111 ? -16.735 5.911 7.049 1.00 93.25 111 LYS A CA 1
ATOM 833 C C . LYS A 1 111 ? -16.663 6.768 8.321 1.00 93.25 111 LYS A C 1
ATOM 835 O O . LYS A 1 111 ? -15.580 7.114 8.770 1.00 93.25 111 LYS A O 1
ATOM 840 N N . GLY A 1 112 ? -17.814 7.121 8.897 1.00 95.00 112 GLY A N 1
ATOM 841 C CA . GLY A 1 112 ? -17.877 7.926 10.123 1.00 95.00 112 GLY A CA 1
ATOM 842 C C . GLY A 1 112 ? -17.407 7.197 11.386 1.00 95.00 112 GLY A C 1
ATOM 843 O O . GLY A 1 112 ? -17.266 7.841 12.418 1.00 95.00 112 GLY A O 1
ATOM 844 N N . GLU A 1 113 ? -17.187 5.884 11.308 1.00 94.50 113 GLU A N 1
ATOM 845 C CA . GLU A 1 113 ? -16.710 5.040 12.411 1.00 94.50 113 GLU A CA 1
ATOM 846 C C . GLU A 1 113 ? -15.193 4.792 12.339 1.00 94.50 113 GLU A C 1
ATOM 848 O O . GLU A 1 113 ? -14.641 4.085 13.177 1.00 94.50 113 GLU A O 1
ATOM 853 N N . VAL A 1 114 ? -14.513 5.358 11.336 1.00 95.75 114 VAL A N 1
ATOM 854 C CA . VAL A 1 114 ? -13.056 5.300 11.199 1.00 95.75 114 VAL A CA 1
ATOM 855 C C . VAL A 1 114 ? -12.444 6.493 11.925 1.00 95.75 114 VAL A C 1
ATOM 857 O O . VAL A 1 114 ? -12.812 7.641 11.678 1.00 95.75 114 VAL A O 1
ATOM 860 N N . GLU A 1 115 ? -11.483 6.220 12.803 1.00 95.69 115 GLU A N 1
ATOM 861 C CA . GLU A 1 115 ? -10.793 7.238 13.593 1.00 95.69 115 GLU A CA 1
ATOM 862 C C . GLU A 1 115 ? -9.316 7.366 13.207 1.00 95.69 115 GLU A C 1
ATOM 864 O O . GLU A 1 115 ? -8.690 6.445 12.677 1.00 95.69 115 GLU A O 1
ATOM 869 N N . GLU A 1 116 ? -8.740 8.533 13.497 1.00 94.81 116 GLU A N 1
ATOM 870 C CA . GLU A 1 116 ? -7.320 8.778 13.284 1.00 94.81 116 GLU A CA 1
ATOM 871 C C . GLU A 1 116 ? -6.462 8.004 14.286 1.00 94.81 116 GLU A C 1
ATOM 873 O O . GLU A 1 116 ? -6.559 8.173 15.503 1.00 94.81 116 GLU A O 1
ATOM 878 N N . TRP A 1 117 ? -5.514 7.235 13.764 1.00 93.00 117 TRP A N 1
ATOM 879 C CA . TRP A 1 117 ? -4.498 6.580 14.572 1.00 93.00 117 TRP A CA 1
ATOM 880 C C . TRP A 1 117 ? -3.202 7.402 14.600 1.00 93.00 117 TRP A C 1
ATOM 882 O O . TRP A 1 117 ? -2.803 7.999 13.601 1.00 93.00 117 TRP A O 1
ATOM 892 N N . MET A 1 118 ? -2.542 7.467 15.762 1.00 89.81 118 MET A N 1
ATOM 893 C CA . MET A 1 118 ? -1.346 8.299 15.997 1.00 89.81 118 MET A CA 1
ATOM 894 C C . MET A 1 118 ? -1.502 9.786 15.607 1.00 89.81 118 MET A C 1
ATOM 896 O O . MET A 1 118 ? -0.549 10.408 15.130 1.00 89.81 118 MET A O 1
ATOM 900 N N . GLY A 1 119 ? -2.688 10.366 15.818 1.00 90.94 119 GLY A N 1
ATOM 901 C CA . GLY A 1 119 ? -2.961 11.777 15.508 1.00 90.94 119 GLY A CA 1
ATOM 902 C C . GLY A 1 119 ? -2.884 12.091 14.013 1.00 90.94 119 GLY A C 1
ATOM 903 O O . GLY A 1 119 ? -2.314 13.114 13.635 1.00 90.94 119 GLY A O 1
ATOM 904 N N . GLY A 1 120 ? -3.340 11.157 13.173 1.00 90.62 120 GLY A N 1
ATOM 905 C CA . GLY A 1 120 ? -3.392 11.332 11.720 1.00 90.62 120 GLY A CA 1
ATOM 906 C C . GLY A 1 120 ? -2.017 11.320 11.049 1.00 90.62 120 GLY A C 1
ATOM 907 O O . GLY A 1 120 ? -1.859 11.785 9.920 1.00 90.62 120 GLY A O 1
ATOM 908 N N . ARG A 1 121 ? -0.986 10.816 11.738 1.00 91.75 121 ARG A N 1
ATOM 909 C CA . ARG A 1 121 ? 0.372 10.777 11.198 1.00 91.75 121 ARG A CA 1
ATOM 910 C C . ARG A 1 121 ? 0.431 9.878 9.957 1.00 91.75 121 ARG A C 1
ATOM 912 O O . ARG A 1 121 ? 0.149 8.687 10.023 1.00 91.75 121 ARG A O 1
ATOM 919 N N . GLY A 1 122 ? 0.890 10.434 8.836 1.00 91.56 122 GLY A N 1
ATOM 920 C CA . GLY A 1 122 ? 1.055 9.681 7.591 1.00 91.56 122 GLY A CA 1
ATOM 921 C C . GLY A 1 122 ? 2.216 8.681 7.635 1.00 91.56 122 GLY A C 1
ATOM 922 O O . GLY A 1 122 ? 3.280 8.969 8.195 1.00 91.56 122 GLY A O 1
ATOM 923 N N . PHE A 1 123 ? 2.046 7.539 6.961 1.00 90.81 123 PHE A N 1
ATOM 924 C CA . PHE A 1 123 ? 3.036 6.454 6.890 1.00 90.81 123 PHE A CA 1
ATOM 925 C C . PHE A 1 123 ? 4.435 6.930 6.467 1.00 90.81 123 PHE A C 1
ATOM 927 O O . PHE A 1 123 ? 5.430 6.535 7.071 1.00 90.81 123 PHE A O 1
ATOM 934 N N . THR A 1 124 ? 4.526 7.841 5.492 1.00 92.31 124 THR A N 1
ATOM 935 C CA . THR A 1 124 ? 5.805 8.399 5.024 1.00 92.31 124 THR A CA 1
ATOM 936 C C . THR A 1 124 ? 6.612 9.028 6.157 1.00 92.31 124 THR A C 1
ATOM 938 O O . THR A 1 124 ? 7.811 8.791 6.259 1.00 92.31 124 THR A O 1
ATOM 941 N N . SER A 1 125 ? 5.966 9.792 7.043 1.00 92.50 125 SER A N 1
ATOM 942 C CA . SER A 1 125 ? 6.661 10.412 8.177 1.00 92.50 125 SER A CA 1
ATOM 943 C C . SER A 1 125 ? 7.155 9.370 9.184 1.00 92.50 125 SER A C 1
ATOM 945 O O . SER A 1 125 ? 8.286 9.463 9.651 1.00 92.50 125 SER A O 1
ATOM 947 N N . MET A 1 126 ? 6.366 8.319 9.438 1.00 91.75 126 MET A N 1
ATOM 948 C CA . MET A 1 126 ? 6.776 7.204 10.296 1.00 91.75 126 MET A CA 1
ATOM 949 C C . MET A 1 126 ? 7.990 6.465 9.724 1.00 91.75 126 MET A C 1
ATOM 951 O O . MET A 1 126 ? 8.897 6.100 10.471 1.00 91.75 126 MET A O 1
ATOM 955 N N . LEU A 1 127 ? 8.020 6.260 8.404 1.00 92.88 127 LEU A N 1
ATOM 956 C CA . LEU A 1 127 ? 9.138 5.617 7.720 1.00 92.88 127 LEU A CA 1
ATOM 957 C C . LEU A 1 127 ? 10.404 6.478 7.790 1.00 92.88 127 LEU A C 1
ATOM 959 O O . LEU A 1 127 ? 11.472 5.955 8.101 1.00 92.88 127 LEU A O 1
ATOM 963 N N . VAL A 1 128 ? 10.289 7.788 7.557 1.00 94.31 128 VAL A N 1
ATOM 964 C CA . VAL A 1 128 ? 11.417 8.729 7.665 1.00 94.31 128 VAL A CA 1
ATOM 965 C C . VAL A 1 128 ? 11.976 8.754 9.087 1.00 94.31 128 VAL A C 1
ATOM 967 O O . VAL A 1 128 ? 13.186 8.608 9.260 1.00 94.31 128 VAL A O 1
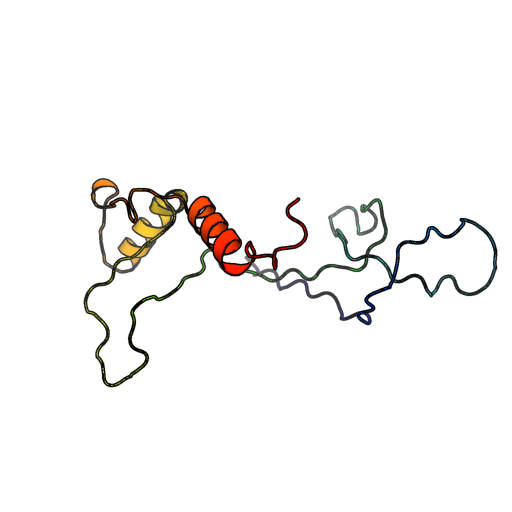ATOM 970 N N . ASP A 1 129 ? 11.117 8.858 10.104 1.00 93.31 129 ASP A N 1
ATOM 971 C CA . ASP A 1 129 ? 11.525 8.813 11.514 1.00 93.31 129 ASP A CA 1
ATOM 972 C C . ASP A 1 129 ? 12.249 7.497 11.841 1.00 93.31 129 ASP A C 1
ATOM 974 O O . ASP A 1 129 ? 13.277 7.483 12.527 1.00 93.31 129 ASP A O 1
ATOM 978 N N . TRP A 1 130 ? 11.732 6.373 11.333 1.00 92.62 130 TRP A N 1
ATOM 979 C CA . TRP A 1 130 ? 12.349 5.064 11.517 1.00 92.62 130 TRP A CA 1
ATOM 980 C C . TRP A 1 130 ? 13.729 4.992 10.855 1.00 92.62 130 TRP A C 1
ATOM 982 O O . TRP A 1 130 ? 14.685 4.587 11.518 1.00 92.62 130 TRP A O 1
ATOM 992 N N . VAL A 1 131 ? 13.860 5.439 9.601 1.00 94.31 131 VAL A N 1
ATOM 993 C CA . VAL A 1 131 ? 15.137 5.479 8.870 1.00 94.31 131 VAL A CA 1
ATOM 994 C C . VAL A 1 131 ? 16.144 6.370 9.594 1.00 94.31 131 VAL A C 1
ATOM 996 O O . VAL A 1 131 ? 17.269 5.942 9.844 1.00 94.31 131 VAL A O 1
ATOM 999 N N . ALA A 1 132 ? 15.749 7.576 10.005 1.00 92.88 132 ALA A N 1
ATOM 1000 C CA . ALA A 1 132 ? 16.621 8.486 10.746 1.00 92.88 132 ALA A CA 1
ATOM 1001 C C . ALA A 1 132 ? 17.100 7.869 12.071 1.00 92.88 132 ALA A C 1
ATOM 1003 O O . ALA A 1 132 ? 18.259 8.013 12.455 1.00 92.88 132 ALA A O 1
ATOM 1004 N N . ARG A 1 133 ? 16.232 7.127 12.763 1.00 92.19 133 ARG A N 1
ATOM 1005 C CA . ARG A 1 133 ? 16.587 6.458 14.017 1.00 92.19 133 ARG A CA 1
ATOM 1006 C C . ARG A 1 133 ? 17.511 5.254 13.819 1.00 92.19 133 ARG A C 1
ATOM 1008 O O . ARG A 1 133 ? 18.388 5.041 14.655 1.00 92.19 133 ARG A O 1
ATOM 1015 N N . VAL A 1 134 ? 17.280 4.445 12.784 1.00 93.38 134 VAL A N 1
ATOM 1016 C CA . VAL A 1 134 ? 17.981 3.165 12.568 1.00 93.38 134 VAL A CA 1
ATOM 1017 C C . VAL A 1 134 ? 19.264 3.343 11.754 1.00 93.38 134 VAL A C 1
ATOM 1019 O O . VAL A 1 134 ? 20.260 2.692 12.054 1.00 93.38 134 VAL A O 1
ATOM 1022 N N . TRP A 1 135 ? 19.263 4.238 10.766 1.00 86.62 135 TRP A N 1
ATOM 1023 C CA . TRP A 1 135 ? 20.393 4.492 9.861 1.00 86.62 135 TRP A CA 1
ATOM 1024 C C . TRP A 1 135 ? 20.981 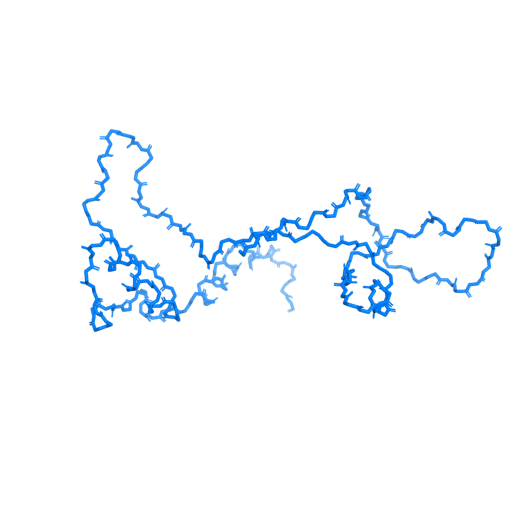5.902 9.981 1.00 86.62 135 TRP A C 1
ATOM 1026 O O . TRP A 1 135 ? 22.126 6.110 9.602 1.00 86.62 135 TRP A O 1
ATOM 1036 N N . GLY A 1 136 ? 20.244 6.877 10.522 1.00 73.12 136 GLY A N 1
ATOM 1037 C CA . GLY A 1 136 ? 20.700 8.272 10.618 1.00 73.12 136 GLY A CA 1
ATOM 1038 C C . GLY A 1 136 ? 21.738 8.553 11.712 1.00 73.12 136 GLY A C 1
ATOM 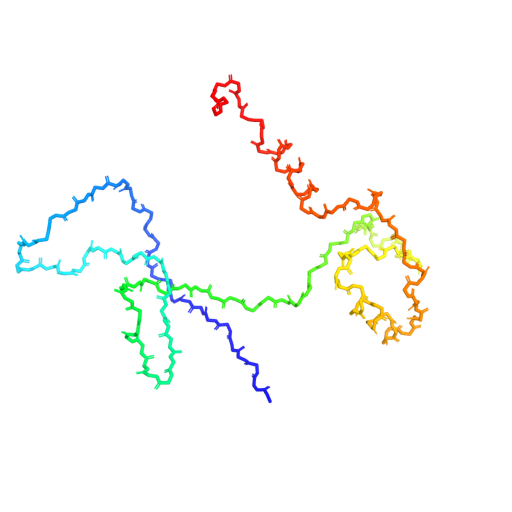1039 O O . GLY A 1 136 ? 22.249 9.668 11.791 1.00 73.12 136 GLY A O 1
ATOM 1040 N N . LYS A 1 137 ? 22.095 7.566 12.545 1.00 61.94 137 LYS A N 1
ATOM 1041 C CA . LYS A 1 137 ? 23.272 7.653 13.421 1.00 61.94 137 LYS A CA 1
ATOM 1042 C C . LYS A 1 137 ? 24.501 7.125 12.687 1.00 61.94 137 LYS A C 1
ATOM 1044 O O . LYS A 1 137 ? 24.987 6.042 12.995 1.00 61.94 137 LYS A O 1
ATOM 1049 N N . GLY A 1 138 ? 24.988 7.915 11.735 1.00 56.00 138 GLY A N 1
ATOM 1050 C CA . GLY A 1 138 ? 26.394 7.848 11.358 1.00 56.00 138 GLY A CA 1
ATOM 1051 C C . GLY A 1 138 ? 27.242 8.178 12.586 1.00 56.00 138 GLY A C 1
ATOM 1052 O O . GLY A 1 138 ? 26.928 9.083 13.362 1.00 56.00 138 G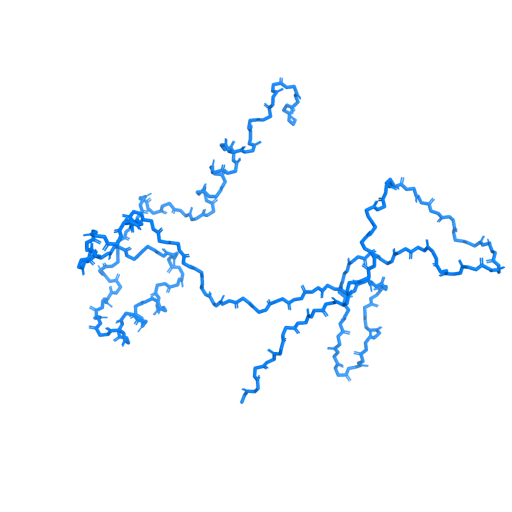LY A O 1
ATOM 1053 N N . ASP A 1 139 ? 28.274 7.389 12.794 1.00 52.62 139 ASP A N 1
ATOM 1054 C CA . ASP A 1 139 ? 29.330 7.488 13.788 1.00 52.62 139 ASP A CA 1
ATOM 1055 C C . ASP A 1 139 ? 30.131 8.791 13.652 1.00 52.62 139 ASP A C 1
ATOM 1057 O O . ASP A 1 139 ? 31.295 8.778 13.299 1.00 52.62 139 ASP A O 1
ATOM 1061 N N . GLY A 1 140 ? 29.510 9.935 13.955 1.00 53.12 140 GLY A N 1
ATOM 1062 C CA . GLY A 1 140 ? 30.172 11.178 14.375 1.00 53.12 140 GLY A CA 1
ATOM 1063 C C . GLY A 1 140 ? 31.182 11.842 13.427 1.00 53.12 140 GLY A C 1
ATOM 1064 O O . GLY A 1 140 ? 31.653 12.926 13.757 1.00 53.12 140 GLY A O 1
ATOM 1065 N N . GLU A 1 141 ? 31.496 11.271 12.269 1.00 44.88 141 GLU A N 1
ATOM 1066 C CA . GLU A 1 141 ? 32.472 11.795 11.314 1.00 44.88 141 GLU A CA 1
ATOM 1067 C C . GLU A 1 141 ? 31.855 11.802 9.914 1.00 44.88 141 GLU A C 1
ATOM 1069 O O . GLU A 1 141 ? 31.926 10.834 9.166 1.00 44.88 141 GLU A O 1
ATOM 1074 N N . GLY A 1 142 ? 31.212 12.916 9.563 1.00 49.00 142 GLY A N 1
ATOM 1075 C CA . GLY A 1 142 ? 30.654 13.127 8.226 1.00 49.00 142 GLY A CA 1
ATOM 1076 C C . GLY A 1 142 ? 29.133 13.186 8.207 1.00 49.00 142 GLY A C 1
ATOM 1077 O O . GLY A 1 142 ? 28.472 12.377 7.562 1.00 49.00 142 GLY A O 1
ATOM 1078 N N . GLY A 1 143 ? 28.569 14.185 8.890 1.00 41.16 143 GLY A N 1
ATOM 1079 C CA . GLY A 1 143 ? 27.311 14.754 8.414 1.00 41.16 143 GLY A CA 1
ATOM 1080 C C . GLY A 1 143 ? 27.540 15.347 7.021 1.00 41.16 143 GLY A C 1
ATOM 1081 O O . GLY A 1 143 ? 28.613 15.895 6.771 1.00 41.16 143 GLY A O 1
ATOM 1082 N N . CYS A 1 144 ? 26.558 15.162 6.139 1.00 49.28 144 CYS A N 1
ATOM 1083 C CA . CYS A 1 144 ? 26.466 15.761 4.805 1.00 49.28 144 CYS A CA 1
ATOM 1084 C C . CYS A 1 144 ? 26.970 17.210 4.730 1.00 49.28 144 CYS A C 1
ATOM 1086 O O . CYS A 1 144 ? 26.677 17.989 5.667 1.00 49.28 144 CYS A O 1
#

pLDDT: mean 80.61, std 19.14, range [39.44, 96.88]

Foldseek 3Di:
DDDDAWAAFDPDPDDPDDDDDDDDPDDDDDPPPPDAFAADDQDQDPVGRPPDPGDHRYDTGDDDDPDDDDDPPDDPDPVDDDDPDDDDDDAPVCVVVVQVVCVVVVHHDDPVNDDQDPNVDGPVVVVVVVCCVPPVPDPPPDDD

Secondary structure (DSSP, 8-state):
---PPPB-----------------S---SS-S--SPPPEE----BTTBS--SSS--EEPPBPPPPS------S--S-TTSPPPS-------GGGHHHHHHHHHHTT----GGG---SGGG--HHHHHHHHHHHHTS---SS---

Sequence (144 aa):
MGVHADIVAEEGASHWSRGGAQMPLGGGSGREDEMPLIPGYTTTDDGGKDGDDTVHAPLSFYRVPNVVEARMGFSTDVSVPEPETVDVVFVDFVEPWVLLALRFAGRGYEKGEVEEWMGGRGFTSMLVDWVARVWGKGDGEGGC

InterPro domains:
  IPR036907 5'-Nucleotidase, C-terminal domain superfamily [G3DSA:3.90.780.10] (51-141)
  IPR036907 5'-Nucleotidase, C-terminal domain superfamily [SSF55816] (30-135)
  IPR053828 SMN1-like, C-terminal domain [PF21953] (32-99)